Protein AF-A0A957NR69-F1 (afdb_monomer_lite)

Radius of gyration: 13.97 Å; chains: 1; bounding box: 32×29×37 Å

pLDDT: mean 74.68, std 15.95, range [33.97, 93.81]

Secondary structure (DSSP, 8-state):
-HHHHHHHHHHHHTT-HHHHHHHHHHHHHHHHHHT-HHHHHHHHHHHHHHHHHTT-HHHHHHHHHHHHHHHHTTT--TTHHHHHHHHHHHHHHTT-HHHHHHHHHHHHHHHHHS----------

Foldseek 3Di:
DVVLLVQLVVCVVVVNLVSNVVSLVVQCVVCVVPVVQLSNLSSQLSVLLSCCVVVVQPSSLVSLVVSLVSNVVVVDQDCNLVSLVSNLVSCVVVVVPVVSVVSVVVSVVSCVVPVPPDDPDDPD

Structure (mmCIF, N/CA/C/O backbone):
data_AF-A0A957NR69-F1
#
_entry.id   AF-A0A957NR69-F1
#
loop_
_atom_site.group_PDB
_atom_site.id
_atom_site.type_symbol
_atom_site.label_atom_id
_atom_site.label_alt_id
_atom_site.label_comp_id
_atom_site.label_asym_id
_atom_site.label_entity_id
_atom_site.label_seq_id
_atom_site.pdbx_PDB_ins_code
_atom_site.Cartn_x
_atom_site.Cartn_y
_atom_site.Cartn_z
_atom_site.occupancy
_atom_site.B_iso_or_equiv
_atom_site.auth_seq_id
_atom_site.auth_comp_id
_atom_site.auth_asym_id
_atom_site.auth_atom_id
_atom_site.pdbx_PDB_model_num
ATOM 1 N N . ALA A 1 1 ? 2.112 2.202 -16.828 1.00 48.25 1 ALA A N 1
ATOM 2 C CA . ALA A 1 1 ? 2.846 1.977 -15.565 1.00 48.25 1 ALA A CA 1
ATOM 3 C C . ALA A 1 1 ? 3.051 3.290 -14.801 1.00 48.25 1 ALA A C 1
ATOM 5 O O . ALA A 1 1 ? 2.296 3.529 -13.876 1.00 48.25 1 ALA A O 1
ATOM 6 N N . PHE A 1 2 ? 3.963 4.187 -15.206 1.00 42.41 2 PHE A N 1
ATOM 7 C CA . PHE A 1 2 ? 4.180 5.478 -14.515 1.00 42.41 2 PHE A CA 1
ATOM 8 C C . PHE A 1 2 ? 2.926 6.383 -14.476 1.00 42.41 2 PHE A C 1
ATOM 10 O O . PHE A 1 2 ? 2.504 6.805 -13.403 1.00 42.41 2 PHE A O 1
ATOM 17 N N . VAL A 1 3 ? 2.298 6.649 -15.630 1.00 45.41 3 VAL A N 1
ATOM 18 C CA . VAL A 1 3 ? 1.139 7.569 -15.748 1.00 45.41 3 VAL A CA 1
ATOM 19 C C . VAL A 1 3 ? -0.125 7.013 -15.077 1.00 45.41 3 VAL A C 1
ATOM 21 O O . VAL A 1 3 ? -0.885 7.756 -14.472 1.00 45.41 3 VAL A O 1
ATOM 24 N N . THR A 1 4 ? -0.317 5.698 -15.117 1.00 48.50 4 THR A N 1
ATOM 25 C CA . THR A 1 4 ? -1.493 5.008 -14.558 1.00 48.50 4 THR A CA 1
ATOM 26 C C . THR A 1 4 ? -1.431 4.925 -13.031 1.00 48.50 4 THR A C 1
ATOM 28 O O . THR A 1 4 ? -2.437 5.088 -12.352 1.00 48.50 4 THR A O 1
ATOM 31 N N . VAL A 1 5 ? -0.225 4.791 -12.463 1.00 50.34 5 VAL A N 1
ATOM 32 C CA . VAL A 1 5 ? -0.008 4.909 -11.012 1.00 50.34 5 VAL A CA 1
ATOM 33 C C . VAL A 1 5 ? -0.307 6.340 -10.530 1.00 50.34 5 VAL A C 1
ATOM 35 O O . VAL A 1 5 ? -0.967 6.504 -9.507 1.00 50.34 5 VAL A O 1
ATOM 38 N N . HIS A 1 6 ? 0.076 7.374 -11.295 1.00 49.91 6 HIS A N 1
ATOM 39 C CA . HIS A 1 6 ? -0.291 8.778 -11.016 1.00 49.91 6 HIS A CA 1
ATOM 40 C C . HIS A 1 6 ? -1.791 9.059 -11.140 1.00 49.91 6 HIS A C 1
ATOM 42 O O . HIS A 1 6 ? -2.341 9.800 -10.328 1.00 49.91 6 HIS A O 1
ATOM 48 N N . ALA A 1 7 ? -2.471 8.466 -12.120 1.00 51.84 7 ALA A N 1
ATOM 49 C CA . ALA A 1 7 ? -3.922 8.577 -12.236 1.00 51.84 7 ALA A CA 1
ATOM 50 C C . ALA A 1 7 ? -4.622 7.918 -11.033 1.00 51.84 7 ALA A C 1
ATOM 52 O O . ALA A 1 7 ? -5.467 8.545 -10.399 1.00 51.84 7 ALA A O 1
ATOM 53 N N . GLY A 1 8 ? -4.197 6.713 -10.632 1.00 49.69 8 GLY A N 1
ATOM 54 C CA . GLY A 1 8 ? -4.692 6.042 -9.424 1.00 49.69 8 GLY A CA 1
ATOM 55 C C . GLY A 1 8 ? -4.485 6.864 -8.143 1.00 49.69 8 GLY A C 1
ATOM 56 O O . GLY A 1 8 ? -5.381 6.936 -7.306 1.00 49.69 8 GLY A O 1
ATOM 57 N N . MET A 1 9 ? -3.349 7.561 -8.023 1.00 60.47 9 MET A N 1
ATOM 58 C CA . MET A 1 9 ? -3.083 8.535 -6.954 1.00 60.47 9 MET A CA 1
ATOM 59 C C . MET A 1 9 ? -4.097 9.680 -6.918 1.00 60.47 9 MET A C 1
ATOM 61 O O . MET A 1 9 ? -4.664 9.971 -5.866 1.00 60.47 9 MET A O 1
ATOM 65 N N . LEU A 1 10 ? -4.324 10.328 -8.063 1.00 56.50 10 LEU A N 1
ATOM 66 C CA . LEU A 1 10 ? -5.262 11.446 -8.181 1.00 56.50 10 LEU A CA 1
ATOM 67 C C . LEU A 1 10 ? -6.696 11.001 -7.870 1.00 56.50 10 LEU A C 1
ATOM 69 O O . LEU A 1 10 ? -7.411 11.708 -7.163 1.00 56.50 10 LEU A O 1
ATOM 73 N N . HIS A 1 11 ? -7.090 9.803 -8.308 1.00 54.28 11 HIS A N 1
ATOM 74 C CA . HIS A 1 11 ? -8.405 9.238 -8.007 1.00 54.28 11 HIS A CA 1
ATOM 75 C C . HIS A 1 11 ? -8.574 8.866 -6.528 1.00 54.28 11 HIS A C 1
ATOM 77 O O . HIS A 1 11 ? -9.629 9.138 -5.958 1.00 54.28 11 HIS A O 1
ATOM 83 N N . LEU A 1 12 ? -7.539 8.338 -5.863 1.00 56.59 12 LEU A N 1
ATOM 84 C CA . LEU A 1 12 ? -7.578 8.087 -4.416 1.00 56.59 12 LEU A CA 1
ATOM 85 C C . LEU A 1 12 ? -7.675 9.379 -3.594 1.00 56.59 12 LEU A C 1
ATOM 87 O O . LEU A 1 12 ? -8.384 9.408 -2.588 1.00 56.59 12 LEU A O 1
ATOM 91 N N . MET A 1 13 ? -7.015 10.456 -4.029 1.00 58.66 13 MET A N 1
ATOM 92 C CA . MET A 1 13 ? -7.165 11.781 -3.413 1.00 58.66 13 MET A CA 1
ATOM 93 C C . MET A 1 13 ? -8.545 12.398 -3.689 1.00 58.66 13 MET A C 1
ATOM 95 O O . MET A 1 13 ? -9.079 13.099 -2.836 1.00 58.66 13 MET A O 1
ATOM 99 N N . ALA A 1 14 ? -9.156 12.087 -4.837 1.00 61.41 14 ALA A N 1
ATOM 100 C CA . ALA A 1 14 ? -10.523 12.480 -5.186 1.00 61.41 14 ALA A CA 1
ATOM 101 C C . ALA A 1 14 ? -11.613 11.563 -4.585 1.00 61.41 14 ALA A C 1
ATOM 103 O O . ALA A 1 14 ? -12.798 11.789 -4.819 1.00 61.41 14 ALA A O 1
ATOM 104 N N . ASN A 1 15 ? -11.226 10.539 -3.811 1.00 65.69 15 ASN A N 1
ATOM 105 C CA . ASN A 1 15 ? -12.103 9.513 -3.236 1.00 65.69 15 ASN A CA 1
ATOM 106 C C . ASN A 1 15 ? -12.905 8.692 -4.277 1.00 65.69 15 ASN A C 1
ATOM 108 O O . ASN A 1 15 ? -13.915 8.074 -3.941 1.00 65.69 15 ASN A O 1
ATOM 112 N N . ASP A 1 16 ? -12.445 8.652 -5.532 1.00 76.38 16 ASP A N 1
ATOM 113 C CA . ASP A 1 16 ? -13.027 7.850 -6.612 1.00 76.38 16 ASP A CA 1
ATOM 114 C C . ASP A 1 16 ? -12.383 6.457 -6.638 1.00 76.38 16 ASP A C 1
ATOM 116 O O . ASP A 1 16 ? -11.444 6.156 -7.382 1.00 76.38 16 ASP A O 1
ATOM 120 N N . THR A 1 17 ? -12.876 5.595 -5.752 1.00 75.50 17 THR A N 1
ATOM 121 C CA . THR A 1 17 ? -12.351 4.238 -5.558 1.00 75.50 17 THR A CA 1
ATOM 122 C C . THR A 1 17 ? -12.586 3.324 -6.762 1.00 75.50 17 THR A C 1
ATOM 124 O O . THR A 1 17 ? -11.811 2.389 -6.968 1.00 75.50 17 THR A O 1
ATOM 127 N N . ALA A 1 18 ? -13.608 3.593 -7.580 1.00 77.44 18 ALA A N 1
ATOM 128 C CA . ALA A 1 18 ? -13.911 2.817 -8.779 1.00 77.44 18 ALA A CA 1
ATOM 129 C C . ALA A 1 18 ? -12.899 3.101 -9.898 1.00 77.44 18 ALA A C 1
ATOM 131 O O . ALA A 1 18 ? -12.340 2.162 -10.470 1.00 77.44 18 ALA A O 1
ATOM 132 N N . ALA A 1 19 ? -12.603 4.376 -10.161 1.00 77.62 19 ALA A N 1
ATOM 133 C CA . ALA A 1 19 ? -11.571 4.750 -11.125 1.00 77.62 19 ALA A CA 1
ATOM 134 C C . ALA A 1 19 ? -10.178 4.289 -10.666 1.00 77.62 19 ALA A C 1
ATOM 136 O O . ALA A 1 19 ? -9.428 3.700 -11.446 1.00 77.62 19 ALA A O 1
ATOM 137 N N . ALA A 1 20 ? -9.859 4.456 -9.376 1.00 78.62 20 ALA A N 1
ATOM 138 C CA . ALA A 1 20 ? -8.602 3.972 -8.807 1.00 78.62 20 ALA A CA 1
ATOM 139 C C . ALA A 1 20 ? -8.429 2.451 -8.975 1.00 78.62 20 ALA A C 1
ATOM 141 O O . ALA A 1 20 ? -7.322 1.979 -9.245 1.00 78.62 20 ALA A O 1
ATOM 142 N N . ARG A 1 21 ? -9.519 1.680 -8.860 1.00 85.50 21 ARG A N 1
ATOM 143 C CA . ARG A 1 21 ? -9.509 0.231 -9.080 1.00 85.50 21 ARG A CA 1
ATOM 144 C C . ARG A 1 21 ? -9.205 -0.141 -10.527 1.00 85.50 21 ARG A C 1
ATOM 146 O O . ARG A 1 21 ? -8.313 -0.957 -10.746 1.00 85.50 21 ARG A O 1
ATOM 153 N N . ALA A 1 22 ? -9.890 0.475 -11.488 1.00 83.81 22 ALA A N 1
ATOM 154 C CA . ALA A 1 22 ? -9.674 0.205 -12.909 1.00 83.81 22 ALA A CA 1
ATOM 155 C C . ALA A 1 22 ? -8.222 0.496 -13.338 1.00 83.81 22 ALA A C 1
ATOM 157 O O . ALA A 1 22 ? -7.587 -0.329 -13.995 1.00 83.81 22 ALA A O 1
ATOM 158 N N . GLU A 1 23 ? -7.666 1.626 -12.895 1.00 82.00 23 GLU A N 1
ATOM 159 C CA . GLU A 1 23 ? -6.278 2.008 -13.184 1.00 82.00 23 GLU A CA 1
ATOM 160 C C . GLU A 1 23 ? -5.256 1.074 -12.522 1.00 82.00 23 GLU A C 1
ATOM 162 O O . GLU A 1 23 ? -4.223 0.748 -13.114 1.00 82.00 23 GLU A O 1
ATOM 167 N N . THR A 1 24 ? -5.544 0.607 -11.304 1.00 85.81 24 THR A N 1
ATOM 168 C CA . THR A 1 24 ? -4.674 -0.335 -10.584 1.00 85.81 24 THR A CA 1
ATOM 169 C C . THR A 1 24 ? -4.655 -1.703 -11.263 1.00 85.81 24 THR A C 1
ATOM 171 O O . THR A 1 24 ? -3.575 -2.251 -11.488 1.00 85.81 24 THR A O 1
ATOM 174 N N . ASP A 1 25 ? -5.819 -2.231 -11.652 1.00 87.75 25 ASP A N 1
ATOM 175 C CA . ASP A 1 25 ? -5.921 -3.505 -12.374 1.00 87.75 25 ASP A CA 1
ATOM 176 C C . ASP A 1 25 ? -5.172 -3.432 -13.719 1.00 87.75 25 ASP A C 1
ATOM 178 O O . ASP A 1 25 ? -4.387 -4.325 -14.055 1.00 87.75 25 ASP A O 1
ATOM 182 N N . TYR A 1 26 ? -5.328 -2.327 -14.458 1.00 86.62 26 TYR A N 1
ATOM 183 C CA . TYR A 1 26 ? -4.591 -2.102 -15.701 1.00 86.62 26 TYR A CA 1
ATOM 184 C C . TYR A 1 26 ? -3.075 -2.009 -15.470 1.00 86.62 26 TYR A C 1
ATOM 186 O O . TYR A 1 26 ? -2.289 -2.635 -16.187 1.00 86.62 26 TYR A O 1
ATOM 194 N N . ALA A 1 27 ? -2.638 -1.275 -14.442 1.00 82.62 27 ALA A N 1
ATOM 195 C CA . ALA A 1 27 ? -1.226 -1.170 -14.091 1.00 82.62 27 ALA A CA 1
ATOM 196 C C . ALA A 1 27 ? -0.614 -2.539 -13.754 1.00 82.62 27 ALA A C 1
ATOM 198 O O . ALA A 1 27 ? 0.503 -2.819 -14.195 1.00 82.62 27 ALA A O 1
ATOM 199 N N . LEU A 1 28 ? -1.335 -3.398 -13.027 1.00 87.12 28 LEU A N 1
ATOM 200 C CA . LEU A 1 28 ? -0.897 -4.760 -12.717 1.00 87.12 28 LEU A CA 1
ATOM 201 C C . LEU A 1 28 ? -0.758 -5.621 -13.980 1.00 87.12 28 LEU A C 1
ATOM 203 O O . LEU A 1 28 ? 0.274 -6.279 -14.126 1.00 87.12 28 LEU A O 1
ATOM 207 N N . SER A 1 29 ? -1.724 -5.566 -14.909 1.00 88.06 29 SER A N 1
ATOM 208 C CA . SER A 1 29 ? -1.658 -6.296 -16.190 1.00 88.06 29 SER A CA 1
ATOM 209 C C . SER A 1 29 ? -0.414 -5.907 -16.987 1.00 88.06 29 SER A C 1
ATOM 211 O O . SER A 1 29 ? 0.409 -6.756 -17.321 1.00 88.06 29 SER A O 1
ATOM 213 N N . VAL A 1 30 ? -0.202 -4.602 -17.188 1.00 85.19 30 VAL A N 1
ATOM 214 C CA . VAL A 1 30 ? 0.949 -4.086 -17.946 1.00 85.19 30 VAL A CA 1
ATOM 215 C C . VAL A 1 30 ? 2.273 -4.472 -17.282 1.00 85.19 30 VAL A C 1
ATOM 217 O O . VAL A 1 30 ? 3.236 -4.816 -17.965 1.00 85.19 30 VAL A O 1
ATOM 220 N N . CYS A 1 31 ? 2.357 -4.422 -15.950 1.00 84.81 31 CYS A N 1
ATOM 221 C CA . CYS A 1 31 ? 3.590 -4.794 -15.254 1.00 84.81 31 CYS A CA 1
ATOM 222 C C . CYS A 1 31 ? 3.882 -6.294 -15.338 1.00 84.81 31 CYS A C 1
ATOM 224 O O . CYS A 1 31 ? 5.055 -6.663 -15.425 1.00 84.81 31 CYS A O 1
ATOM 226 N N . HIS A 1 32 ? 2.841 -7.130 -15.325 1.00 81.69 32 HIS A N 1
ATOM 227 C CA . HIS A 1 32 ? 2.961 -8.573 -15.500 1.00 81.69 32 HIS A CA 1
ATOM 228 C C . HIS A 1 32 ? 3.416 -8.931 -16.920 1.00 81.69 32 HIS A C 1
ATOM 230 O O . HIS A 1 32 ? 4.358 -9.700 -17.081 1.00 81.69 32 HIS A O 1
ATOM 236 N N . GLU A 1 33 ? 2.801 -8.325 -17.937 1.00 81.38 33 GLU A N 1
ATOM 237 C CA . GLU A 1 33 ? 3.094 -8.595 -19.350 1.00 81.38 33 GLU A CA 1
ATOM 238 C C . GLU A 1 33 ? 4.501 -8.148 -19.767 1.00 81.38 33 GLU A C 1
ATOM 240 O O . GLU A 1 33 ? 5.185 -8.848 -20.511 1.00 81.38 33 GLU A O 1
ATOM 245 N N . HIS A 1 34 ? 4.953 -6.992 -19.278 1.00 79.25 34 HIS A N 1
ATOM 246 C CA . HIS A 1 34 ? 6.208 -6.382 -19.722 1.00 79.25 34 HIS A CA 1
ATOM 247 C C . HIS A 1 34 ? 7.376 -6.546 -18.741 1.00 79.25 34 HIS A C 1
ATOM 249 O O . HIS A 1 34 ? 8.480 -6.083 -19.026 1.00 79.25 34 HIS A O 1
ATOM 255 N N . GLY A 1 35 ? 7.159 -7.200 -17.596 1.00 77.75 35 GLY A N 1
ATOM 256 C CA . GLY A 1 35 ? 8.213 -7.468 -16.619 1.00 77.75 35 GLY A CA 1
ATOM 257 C C . GLY A 1 35 ? 8.746 -6.197 -15.957 1.00 77.75 35 GLY A C 1
ATOM 258 O O . GLY A 1 35 ? 9.953 -5.955 -15.950 1.00 77.75 35 GLY A O 1
ATOM 259 N N . TYR A 1 36 ? 7.856 -5.385 -15.380 1.00 79.00 36 TYR A N 1
ATOM 260 C CA . TYR A 1 36 ? 8.223 -4.171 -14.638 1.00 79.00 36 TYR A CA 1
ATOM 261 C C . TYR A 1 36 ? 8.110 -4.380 -13.117 1.00 79.00 36 TYR A C 1
ATOM 263 O O . TYR A 1 36 ? 7.184 -3.854 -12.497 1.00 79.00 36 TYR A O 1
ATOM 271 N N . PRO A 1 37 ? 9.050 -5.100 -12.471 1.00 77.81 37 PRO A N 1
ATOM 272 C CA . PRO A 1 37 ? 8.927 -5.525 -11.070 1.00 77.81 37 PRO A CA 1
ATOM 273 C C . PRO A 1 37 ? 8.836 -4.355 -10.080 1.00 77.81 37 PRO A C 1
ATOM 275 O O . PRO A 1 37 ? 8.187 -4.454 -9.037 1.00 77.81 37 PRO A O 1
ATOM 278 N N . PHE A 1 38 ? 9.456 -3.226 -10.420 1.00 77.50 38 PHE A N 1
ATOM 279 C CA . PHE A 1 38 ? 9.345 -1.987 -9.659 1.00 77.50 38 PHE A CA 1
ATOM 280 C C . PHE A 1 38 ? 7.903 -1.461 -9.639 1.00 77.50 38 PHE A C 1
ATOM 282 O O . PHE A 1 38 ? 7.304 -1.318 -8.576 1.00 77.50 38 PHE A O 1
ATOM 289 N N . TRP A 1 39 ? 7.320 -1.242 -10.819 1.00 79.06 39 TRP A N 1
ATOM 290 C CA . TRP A 1 39 ? 5.957 -0.726 -10.956 1.00 79.06 39 TRP A CA 1
ATOM 291 C C . TRP A 1 39 ? 4.903 -1.726 -10.493 1.00 79.06 39 TRP A C 1
ATOM 293 O O . TRP A 1 39 ? 3.885 -1.320 -9.941 1.00 79.06 39 TRP A O 1
ATOM 303 N N . GLN A 1 40 ? 5.185 -3.022 -10.628 1.00 85.44 40 GLN A N 1
ATOM 304 C CA . GLN A 1 40 ? 4.360 -4.083 -10.068 1.00 85.44 40 GLN A CA 1
ATOM 305 C C . GLN A 1 40 ? 4.255 -3.955 -8.547 1.00 85.44 40 GLN A C 1
ATOM 307 O O . GLN A 1 40 ? 3.166 -4.061 -7.999 1.00 85.44 40 GLN A O 1
ATOM 312 N N . THR A 1 41 ? 5.368 -3.677 -7.863 1.00 86.19 41 THR A N 1
ATOM 313 C CA . THR A 1 41 ? 5.381 -3.514 -6.401 1.00 86.19 41 THR A CA 1
ATOM 314 C C . THR A 1 41 ? 4.542 -2.310 -5.970 1.00 86.19 41 THR A C 1
ATOM 316 O O . THR A 1 41 ? 3.759 -2.409 -5.029 1.00 86.19 41 THR A O 1
ATOM 319 N N . VAL A 1 42 ? 4.640 -1.194 -6.697 1.00 83.19 42 VAL A N 1
ATOM 320 C CA . VAL A 1 42 ? 3.837 0.008 -6.423 1.00 83.19 42 VAL A CA 1
ATOM 321 C C . VAL A 1 42 ? 2.344 -0.248 -6.670 1.00 83.19 42 VAL A C 1
ATOM 323 O O . VAL A 1 42 ? 1.511 0.106 -5.837 1.00 83.19 42 VAL A O 1
ATOM 326 N N . ALA A 1 43 ? 1.996 -0.918 -7.772 1.00 86.69 43 ALA A N 1
ATOM 327 C CA . ALA A 1 43 ? 0.615 -1.281 -8.087 1.00 86.69 43 ALA A CA 1
ATOM 328 C C . ALA A 1 43 ? 0.021 -2.290 -7.081 1.00 86.69 43 ALA A C 1
ATOM 330 O O . ALA A 1 43 ? -1.155 -2.201 -6.741 1.00 86.69 43 ALA A O 1
ATOM 331 N N . LEU A 1 44 ? 0.832 -3.205 -6.540 1.00 90.50 44 LEU A N 1
ATOM 332 C CA . LEU A 1 44 ? 0.408 -4.115 -5.471 1.00 90.50 44 LEU A CA 1
ATOM 333 C C . LEU A 1 44 ? 0.122 -3.379 -4.155 1.00 90.50 44 LEU A C 1
ATOM 335 O O . LEU A 1 44 ? -0.818 -3.754 -3.456 1.00 90.50 44 LEU A O 1
ATOM 339 N N . GLY A 1 45 ? 0.879 -2.327 -3.830 1.00 89.12 45 GLY A N 1
ATOM 340 C CA . GLY A 1 45 ? 0.580 -1.460 -2.684 1.00 89.12 45 GLY A CA 1
ATOM 341 C C . GLY A 1 45 ? -0.765 -0.737 -2.835 1.00 89.12 45 GLY A C 1
ATOM 342 O O . GLY A 1 45 ? -1.566 -0.720 -1.901 1.00 89.12 45 GLY A O 1
ATOM 343 N N . LEU A 1 46 ? -1.055 -0.220 -4.036 1.00 86.94 46 LEU A N 1
ATOM 344 C CA . LEU A 1 46 ? -2.354 0.377 -4.382 1.00 86.94 46 LEU A CA 1
ATOM 345 C C . LEU A 1 46 ? -3.517 -0.607 -4.240 1.00 86.94 46 LEU A C 1
ATOM 347 O O . LEU A 1 46 ? -4.534 -0.279 -3.627 1.00 86.94 46 LEU A O 1
ATOM 351 N N . ASP A 1 47 ? -3.360 -1.818 -4.776 1.00 91.25 47 ASP A N 1
ATOM 352 C CA . ASP A 1 47 ? -4.372 -2.872 -4.661 1.00 91.25 47 ASP A CA 1
ATOM 353 C C . ASP A 1 47 ? -4.632 -3.233 -3.189 1.00 91.25 47 ASP A C 1
ATOM 355 O O . ASP A 1 47 ? -5.786 -3.368 -2.781 1.00 91.25 47 ASP A O 1
ATOM 359 N N . GLY A 1 48 ? -3.585 -3.279 -2.356 1.00 92.38 48 GLY A N 1
ATOM 360 C CA . GLY A 1 48 ? -3.714 -3.476 -0.910 1.00 92.38 48 GLY A CA 1
ATOM 361 C C . GLY A 1 48 ? -4.578 -2.401 -0.238 1.00 92.38 48 GLY A C 1
ATOM 362 O O . GLY A 1 48 ? -5.491 -2.727 0.526 1.00 92.38 48 GLY A O 1
ATOM 363 N N . PHE A 1 49 ? -4.372 -1.125 -0.580 1.00 89.38 49 PHE A N 1
ATOM 364 C CA . PHE A 1 49 ? -5.185 -0.022 -0.054 1.00 89.38 49 PHE A CA 1
ATOM 365 C C . PHE A 1 49 ? -6.649 -0.093 -0.519 1.00 89.38 49 PHE A C 1
ATOM 367 O O . PHE A 1 49 ? -7.575 0.120 0.267 1.00 89.38 49 PHE A O 1
ATOM 374 N N . LEU A 1 50 ? -6.890 -0.441 -1.785 1.00 90.12 50 LEU A N 1
ATOM 375 C CA . LEU A 1 50 ? -8.247 -0.601 -2.317 1.00 90.12 50 LEU A CA 1
ATOM 376 C C . LEU A 1 50 ? -8.986 -1.778 -1.667 1.00 90.12 50 LEU A C 1
ATOM 378 O O . LEU A 1 50 ? -10.172 -1.660 -1.355 1.00 90.12 50 LEU A O 1
ATOM 382 N N . ARG A 1 51 ? -8.293 -2.889 -1.394 1.00 91.38 51 ARG A N 1
ATOM 383 C CA . ARG A 1 51 ? -8.835 -4.024 -0.626 1.00 91.38 51 ARG A CA 1
ATOM 384 C C . ARG A 1 51 ? -9.186 -3.629 0.799 1.00 91.38 51 ARG A C 1
ATOM 386 O O . ARG A 1 51 ? -10.280 -3.956 1.260 1.00 91.38 51 ARG A O 1
ATOM 393 N N . PHE A 1 52 ? -8.301 -2.886 1.465 1.00 91.25 52 PHE A N 1
ATOM 394 C CA . PHE A 1 52 ? -8.574 -2.312 2.781 1.00 91.25 52 PHE A CA 1
ATOM 395 C C . PHE A 1 52 ? -9.859 -1.470 2.749 1.00 91.25 52 PHE A C 1
ATOM 397 O O . PHE A 1 52 ? -10.770 -1.685 3.552 1.00 91.25 52 PHE A O 1
ATOM 404 N N . ARG A 1 53 ? -9.990 -0.583 1.752 1.00 87.44 53 ARG A N 1
ATOM 405 C CA . ARG A 1 53 ? -11.169 0.277 1.581 1.00 87.44 53 ARG A CA 1
ATOM 406 C C . ARG A 1 53 ? -12.454 -0.492 1.284 1.00 87.44 53 ARG A C 1
ATOM 408 O O . ARG A 1 53 ? -13.515 -0.039 1.711 1.00 87.44 53 ARG A O 1
ATOM 415 N N . ALA A 1 54 ? -12.352 -1.635 0.610 1.00 88.50 54 ALA A N 1
ATOM 416 C CA . ALA A 1 54 ? -13.454 -2.553 0.326 1.00 88.50 54 ALA A CA 1
ATOM 417 C C . ALA A 1 54 ? -13.817 -3.483 1.506 1.00 88.50 54 ALA A C 1
ATOM 419 O O . ALA A 1 54 ? -14.709 -4.317 1.371 1.00 88.50 54 ALA A O 1
ATOM 420 N N . GLY A 1 55 ? -13.151 -3.347 2.660 1.00 89.44 55 GLY A N 1
ATOM 421 C CA . GLY A 1 55 ? -13.465 -4.075 3.894 1.00 89.44 55 GLY A CA 1
ATOM 422 C C . GLY A 1 55 ? -12.538 -5.250 4.207 1.00 89.44 55 GLY A C 1
ATOM 423 O O . GLY A 1 55 ? -12.622 -5.804 5.299 1.00 89.44 55 GLY A O 1
ATOM 424 N N . ALA A 1 56 ? -11.610 -5.601 3.314 1.00 92.50 56 ALA A N 1
ATOM 425 C CA . ALA A 1 56 ? -10.613 -6.645 3.548 1.00 92.50 56 ALA A CA 1
ATOM 426 C C . ALA A 1 56 ? -9.408 -6.083 4.330 1.00 92.50 56 ALA A C 1
ATOM 428 O O . ALA A 1 56 ? -8.276 -6.088 3.836 1.00 92.50 56 ALA A O 1
ATOM 429 N N . LYS A 1 57 ? -9.674 -5.539 5.527 1.00 90.44 57 LYS A N 1
ATOM 430 C CA . LYS A 1 57 ? -8.776 -4.620 6.242 1.00 90.44 57 LYS A CA 1
ATOM 431 C C . LYS A 1 57 ? -7.383 -5.199 6.496 1.00 90.44 57 LYS A C 1
ATOM 433 O O . LYS A 1 57 ? -6.402 -4.671 5.980 1.00 90.44 57 LYS A O 1
ATOM 438 N N . GLU A 1 58 ? -7.296 -6.302 7.224 1.00 91.81 58 GLU A N 1
ATOM 439 C CA . GLU A 1 58 ? -6.039 -6.907 7.667 1.00 91.81 58 GLU A CA 1
ATOM 440 C C . GLU A 1 58 ? -5.234 -7.445 6.481 1.00 91.81 58 GLU A C 1
ATOM 442 O O . GLU A 1 58 ? -4.030 -7.217 6.385 1.00 91.81 58 GLU A O 1
ATOM 447 N N . SER A 1 59 ? -5.905 -8.096 5.525 1.00 91.88 59 SER A N 1
ATOM 448 C CA . SER A 1 59 ? -5.245 -8.606 4.316 1.00 91.88 59 SER A CA 1
ATOM 449 C C . SER A 1 59 ? -4.725 -7.491 3.404 1.00 91.88 59 SER A C 1
ATOM 451 O O . SER A 1 59 ? -3.650 -7.628 2.825 1.00 91.88 59 SER A O 1
ATOM 453 N N . GLY A 1 60 ? -5.454 -6.373 3.300 1.00 92.25 60 GLY A N 1
ATOM 454 C CA . GLY A 1 60 ? -5.022 -5.207 2.534 1.00 92.25 60 GLY A CA 1
ATOM 455 C C . GLY A 1 60 ? -3.815 -4.532 3.178 1.00 92.25 60 GLY A C 1
ATOM 456 O O . GLY A 1 60 ? -2.857 -4.194 2.486 1.00 92.25 60 GLY A O 1
ATOM 457 N N . ILE A 1 61 ? -3.825 -4.407 4.508 1.00 92.94 61 ILE A N 1
ATOM 458 C CA . ILE A 1 61 ? -2.699 -3.891 5.295 1.00 92.94 61 ILE A CA 1
ATOM 459 C C . ILE A 1 61 ? -1.451 -4.758 5.123 1.00 92.94 61 ILE A C 1
ATOM 461 O O . ILE A 1 61 ? -0.405 -4.229 4.756 1.00 92.94 61 ILE A O 1
ATOM 465 N N . ALA A 1 62 ? -1.565 -6.078 5.277 1.00 93.50 62 ALA A N 1
ATOM 466 C CA . ALA A 1 62 ? -0.438 -6.992 5.084 1.00 93.50 62 ALA A CA 1
ATOM 467 C C . ALA A 1 62 ? 0.156 -6.892 3.665 1.00 93.50 62 ALA A C 1
ATOM 469 O O . ALA A 1 62 ? 1.372 -6.935 3.473 1.00 93.50 62 ALA A O 1
ATOM 470 N N . GLN A 1 63 ? -0.694 -6.705 2.652 1.00 93.81 63 GLN A N 1
ATOM 471 C CA . GLN A 1 63 ? -0.246 -6.498 1.276 1.00 93.81 63 GLN A CA 1
ATOM 472 C C . GLN A 1 63 ? 0.513 -5.171 1.099 1.00 93.81 63 GLN A C 1
ATOM 474 O O . GLN A 1 63 ? 1.531 -5.137 0.404 1.00 93.81 63 GLN A O 1
ATOM 479 N N . MET A 1 64 ? 0.057 -4.092 1.740 1.00 90.94 64 MET A N 1
ATOM 480 C CA . MET A 1 64 ? 0.752 -2.798 1.740 1.00 90.94 64 MET A CA 1
ATOM 481 C C . MET A 1 64 ? 2.111 -2.871 2.455 1.00 90.94 64 MET A C 1
ATOM 483 O O . MET A 1 64 ? 3.104 -2.369 1.926 1.00 90.94 64 MET A O 1
ATOM 487 N N . GLU A 1 65 ? 2.179 -3.539 3.610 1.00 91.81 65 GLU A N 1
ATOM 488 C CA . GLU A 1 65 ? 3.424 -3.797 4.350 1.00 91.81 65 GLU A CA 1
ATOM 489 C C . GLU A 1 65 ? 4.433 -4.563 3.479 1.00 91.81 65 GLU A C 1
ATOM 491 O O . GLU A 1 65 ? 5.584 -4.145 3.324 1.00 91.81 65 GLU A O 1
ATOM 496 N N . GLN A 1 66 ? 3.985 -5.642 2.828 1.00 91.25 66 GLN A N 1
ATOM 497 C CA . GLN A 1 66 ? 4.832 -6.442 1.947 1.00 91.25 66 GLN A CA 1
ATOM 498 C C . GLN A 1 66 ? 5.345 -5.628 0.752 1.00 91.25 66 GLN A C 1
ATOM 500 O O . GLN A 1 66 ? 6.522 -5.727 0.396 1.00 91.25 66 GLN A O 1
ATOM 505 N N . ALA A 1 67 ? 4.489 -4.801 0.144 1.00 88.19 67 ALA A N 1
ATOM 506 C CA . ALA A 1 67 ? 4.884 -3.927 -0.955 1.00 88.19 67 ALA A CA 1
ATOM 507 C C . ALA A 1 67 ? 5.981 -2.941 -0.526 1.00 88.19 67 ALA A C 1
ATOM 509 O O . ALA A 1 67 ? 6.941 -2.746 -1.268 1.00 88.19 67 ALA A O 1
ATOM 510 N N . LEU A 1 68 ? 5.896 -2.373 0.680 1.00 84.94 68 LEU A N 1
ATOM 511 C CA . LEU A 1 68 ? 6.905 -1.456 1.217 1.00 84.94 68 LEU A CA 1
ATOM 5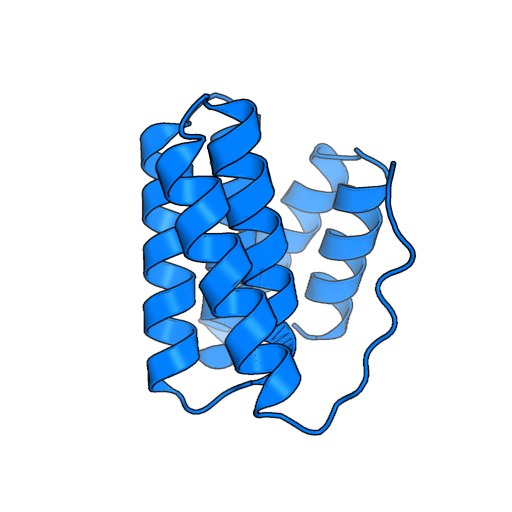12 C C . LEU A 1 68 ? 8.259 -2.126 1.464 1.00 84.94 68 LEU A C 1
ATOM 514 O O . LEU A 1 68 ? 9.282 -1.567 1.066 1.00 84.94 68 LEU A O 1
ATOM 518 N N . VAL A 1 69 ? 8.278 -3.324 2.058 1.00 87.88 69 VAL A N 1
ATOM 519 C CA . VAL A 1 69 ? 9.517 -4.106 2.251 1.00 87.88 69 VAL A CA 1
ATOM 520 C C . VAL A 1 69 ? 10.168 -4.392 0.898 1.00 87.88 69 VAL A C 1
ATOM 522 O O . VAL A 1 69 ? 11.326 -4.066 0.655 1.00 87.88 69 VAL A O 1
ATOM 525 N N . THR A 1 70 ? 9.373 -4.906 -0.037 1.00 85.50 70 THR A N 1
ATOM 526 C CA . THR A 1 70 ? 9.813 -5.270 -1.387 1.00 85.50 70 THR A CA 1
ATOM 527 C C . THR A 1 70 ? 10.219 -4.056 -2.238 1.00 85.50 70 THR A C 1
ATOM 529 O O . THR A 1 70 ? 11.027 -4.183 -3.163 1.00 85.50 70 THR A O 1
ATOM 532 N N . TYR A 1 71 ? 9.691 -2.867 -1.946 1.00 79.31 71 TYR A N 1
ATOM 533 C CA . TYR A 1 71 ? 10.105 -1.611 -2.570 1.00 79.31 71 TYR A CA 1
ATOM 534 C C . TYR A 1 71 ? 11.445 -1.114 -1.999 1.00 79.31 71 TYR A C 1
ATOM 536 O O . TYR A 1 71 ? 12.323 -0.709 -2.763 1.00 79.31 71 TYR A O 1
ATOM 544 N N . ALA A 1 72 ? 11.632 -1.207 -0.677 1.00 75.50 72 ALA A N 1
ATOM 545 C CA . ALA A 1 72 ? 12.862 -0.813 0.010 1.00 75.50 72 ALA A CA 1
ATOM 546 C C . ALA A 1 72 ? 14.066 -1.694 -0.371 1.00 75.50 72 ALA A C 1
ATOM 548 O O . ALA A 1 72 ? 15.141 -1.159 -0.642 1.00 75.50 72 ALA A O 1
ATOM 549 N N . ASP A 1 73 ? 13.874 -3.012 -0.494 1.00 79.38 73 ASP A N 1
ATOM 550 C CA . ASP A 1 73 ? 14.927 -3.962 -0.897 1.00 79.38 73 ASP A CA 1
ATOM 551 C C . ASP A 1 73 ? 15.510 -3.667 -2.287 1.00 79.38 73 ASP A C 1
ATOM 553 O O . ASP A 1 73 ? 16.631 -4.061 -2.606 1.00 79.38 73 ASP A O 1
ATOM 557 N N . ARG A 1 74 ? 14.768 -2.944 -3.135 1.00 71.50 74 ARG A N 1
ATOM 558 C CA . ARG A 1 74 ? 15.215 -2.560 -4.482 1.00 71.50 74 ARG A CA 1
ATOM 559 C C . ARG A 1 74 ? 15.985 -1.241 -4.522 1.00 71.50 74 ARG A C 1
ATOM 561 O O . ARG A 1 74 ? 16.252 -0.738 -5.610 1.00 71.50 74 ARG A O 1
ATOM 568 N N . GLY A 1 75 ? 16.327 -0.674 -3.362 1.00 64.19 75 GLY A N 1
ATOM 569 C CA . GLY A 1 75 ? 17.078 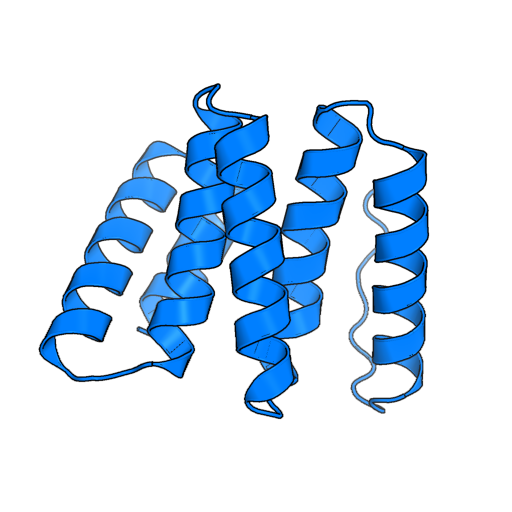0.580 -3.249 1.00 64.19 75 GLY A CA 1
ATOM 570 C C . GLY A 1 75 ? 16.323 1.796 -3.786 1.00 64.19 75 GLY A C 1
ATOM 571 O O . GLY A 1 75 ? 16.923 2.832 -4.061 1.00 64.19 75 GLY A O 1
ATOM 572 N N . ALA A 1 76 ? 15.009 1.673 -3.980 1.00 64.50 76 ALA A N 1
ATOM 573 C CA . ALA A 1 76 ? 14.221 2.706 -4.614 1.00 64.50 76 ALA A CA 1
ATOM 574 C C . ALA A 1 76 ? 13.595 3.630 -3.564 1.00 64.50 76 ALA A C 1
ATOM 576 O O . ALA A 1 76 ? 12.968 3.174 -2.609 1.00 64.50 76 ALA A O 1
ATOM 577 N N . ALA A 1 77 ? 13.758 4.942 -3.741 1.00 63.06 77 ALA A N 1
ATOM 578 C CA . ALA A 1 77 ? 13.321 5.938 -2.760 1.00 63.06 77 ALA A CA 1
ATOM 579 C C . ALA A 1 77 ? 12.070 6.716 -3.196 1.00 63.06 77 ALA A C 1
ATOM 581 O O . ALA A 1 77 ? 11.247 7.050 -2.354 1.00 63.06 77 ALA A O 1
ATOM 582 N N . LEU A 1 78 ? 11.872 6.921 -4.503 1.00 66.50 78 LEU A N 1
ATOM 583 C CA . LEU A 1 78 ? 10.941 7.937 -5.017 1.00 66.50 78 LEU A CA 1
ATOM 584 C C . LEU A 1 78 ? 9.467 7.751 -4.586 1.00 66.50 78 LEU A C 1
ATOM 586 O O . LEU A 1 78 ? 8.837 8.695 -4.130 1.00 66.50 78 LEU A O 1
ATOM 590 N N . TRP A 1 79 ? 8.913 6.536 -4.677 1.00 67.88 79 TRP A N 1
ATOM 591 C CA . TRP A 1 79 ? 7.522 6.231 -4.284 1.00 67.88 79 TRP A CA 1
ATOM 592 C C . TRP A 1 79 ? 7.354 5.766 -2.841 1.00 67.88 79 TRP A C 1
ATOM 594 O O . TRP A 1 79 ? 6.229 5.532 -2.399 1.00 67.88 79 TRP A O 1
ATOM 604 N N . ARG A 1 80 ? 8.455 5.613 -2.100 1.00 70.06 80 ARG A N 1
ATOM 605 C CA . ARG A 1 80 ? 8.420 5.072 -0.739 1.00 70.06 80 ARG A CA 1
ATOM 606 C C . ARG A 1 80 ? 7.626 5.970 0.218 1.00 70.06 80 ARG A C 1
ATOM 608 O O . ARG A 1 80 ? 6.771 5.421 0.907 1.00 70.06 80 ARG A O 1
ATOM 615 N N . PRO A 1 81 ? 7.808 7.308 0.238 1.00 68.94 81 PRO A N 1
ATOM 616 C CA . PRO A 1 81 ? 7.029 8.189 1.114 1.00 68.94 81 PRO A CA 1
ATOM 617 C C . PRO A 1 81 ? 5.528 8.115 0.840 1.00 68.94 81 PRO A C 1
ATOM 619 O O . PRO A 1 81 ? 4.713 8.120 1.758 1.00 68.94 81 PRO A O 1
ATOM 622 N N . TRP A 1 82 ? 5.154 7.988 -0.430 1.00 72.44 82 TRP A N 1
ATOM 623 C CA . TRP A 1 82 ? 3.754 7.921 -0.815 1.00 72.44 82 TRP A CA 1
ATOM 624 C C . TRP A 1 82 ? 3.090 6.595 -0.402 1.00 72.44 82 TRP A C 1
ATOM 626 O O . TRP A 1 82 ? 2.006 6.608 0.183 1.00 72.44 82 TRP A O 1
ATOM 636 N N . LEU A 1 83 ? 3.760 5.455 -0.615 1.00 75.88 83 LEU A N 1
ATOM 637 C CA . LEU A 1 83 ? 3.286 4.157 -0.116 1.00 75.88 83 LEU A CA 1
ATOM 638 C C . LEU A 1 83 ? 3.195 4.134 1.421 1.00 75.88 83 LEU A C 1
ATOM 640 O O . LEU A 1 83 ? 2.255 3.560 1.970 1.00 75.88 83 LEU A O 1
ATOM 644 N N . LEU A 1 84 ? 4.131 4.795 2.113 1.00 79.50 84 LEU A N 1
ATOM 645 C CA . LEU A 1 84 ? 4.089 4.964 3.568 1.00 79.50 84 LEU A CA 1
ATOM 646 C C . LEU A 1 84 ? 2.855 5.762 4.003 1.00 79.50 84 LEU A C 1
ATOM 648 O O . LEU A 1 84 ? 2.162 5.339 4.923 1.00 79.50 84 LEU A O 1
ATOM 652 N N . GLY A 1 85 ? 2.525 6.858 3.315 1.00 79.38 85 GLY A N 1
ATOM 653 C CA . GLY A 1 85 ? 1.329 7.656 3.607 1.00 79.38 85 GLY A CA 1
ATOM 654 C C . GLY A 1 85 ? 0.020 6.862 3.497 1.00 79.38 85 GLY A C 1
ATOM 655 O O . GLY A 1 85 ? -0.856 6.997 4.353 1.00 79.38 85 GLY A O 1
ATOM 656 N N . LEU A 1 86 ? -0.103 5.985 2.492 1.00 82.50 86 LEU A N 1
ATOM 657 C CA . LEU A 1 86 ? -1.265 5.095 2.353 1.00 82.50 86 LEU A CA 1
ATOM 658 C C . LEU A 1 86 ? -1.384 4.107 3.520 1.00 82.50 86 LEU A C 1
ATOM 660 O O . LEU A 1 86 ? -2.483 3.903 4.040 1.00 82.50 86 LEU A O 1
ATOM 664 N N . LEU A 1 87 ? -0.266 3.518 3.950 1.00 84.56 87 LEU A N 1
ATOM 665 C CA . LEU A 1 87 ? -0.261 2.566 5.057 1.00 84.56 87 LEU A CA 1
ATOM 666 C C . LEU A 1 87 ? -0.504 3.255 6.412 1.00 84.56 87 LEU A C 1
ATOM 668 O O . LEU A 1 87 ? -1.283 2.738 7.208 1.00 84.56 87 LEU A O 1
ATOM 672 N N . VAL A 1 88 ? 0.052 4.452 6.645 1.00 80.56 88 VAL A N 1
ATOM 673 C CA . VAL A 1 88 ? -0.275 5.277 7.827 1.00 80.56 88 VAL A CA 1
ATOM 674 C C . VAL A 1 88 ? -1.776 5.546 7.881 1.00 80.56 88 VAL A C 1
ATOM 676 O O . VAL A 1 88 ? -2.405 5.336 8.916 1.00 80.56 88 VAL A O 1
ATOM 679 N N . ARG A 1 89 ? -2.380 5.952 6.758 1.00 82.75 89 ARG A N 1
ATOM 680 C CA . ARG A 1 89 ? -3.827 6.178 6.679 1.00 82.75 89 ARG A CA 1
ATOM 681 C C . ARG A 1 89 ? -4.620 4.908 6.988 1.00 82.75 89 ARG A C 1
ATOM 683 O O . ARG A 1 89 ? -5.585 4.972 7.744 1.00 82.75 89 ARG A O 1
ATOM 690 N N . ALA A 1 90 ? -4.211 3.765 6.439 1.00 85.06 90 ALA A N 1
ATOM 691 C CA . ALA A 1 90 ? -4.870 2.490 6.699 1.00 85.06 90 ALA A CA 1
ATOM 692 C C . ALA A 1 90 ? -4.772 2.068 8.175 1.00 85.06 90 ALA A C 1
ATOM 694 O O . ALA A 1 90 ? -5.767 1.614 8.737 1.00 85.06 90 ALA A O 1
ATOM 695 N N . TYR A 1 91 ? -3.620 2.261 8.827 1.00 84.94 91 TYR A N 1
ATOM 696 C CA . TYR A 1 91 ? -3.471 2.010 10.261 1.00 84.94 91 TYR A CA 1
ATOM 697 C C . TYR A 1 91 ? -4.344 2.939 11.106 1.00 84.94 91 TYR A C 1
ATOM 699 O O . TYR A 1 91 ? -5.052 2.457 11.989 1.00 84.94 91 TYR A O 1
ATOM 707 N N . THR A 1 92 ? -4.370 4.240 10.807 1.00 79.75 92 THR A N 1
ATOM 708 C CA . THR A 1 92 ? -5.217 5.208 11.520 1.00 79.75 92 THR A CA 1
ATOM 709 C C . THR A 1 92 ? -6.704 4.877 11.375 1.00 79.75 92 THR A C 1
ATOM 711 O O . THR A 1 92 ? -7.422 4.816 12.369 1.00 79.75 92 THR A O 1
ATOM 714 N N . GLU A 1 93 ? -7.172 4.588 10.155 1.00 84.75 93 GLU A N 1
ATOM 715 C CA . GLU A 1 93 ? -8.567 4.200 9.881 1.00 84.75 93 GLU A CA 1
ATOM 716 C C . GLU A 1 93 ? -8.942 2.815 10.454 1.00 84.75 93 GLU A C 1
ATOM 718 O O . GLU A 1 93 ? -10.123 2.458 10.520 1.00 84.75 93 GLU A O 1
ATOM 723 N N . HIS A 1 94 ? -7.951 2.018 10.859 1.00 90.75 94 HIS A N 1
ATOM 724 C CA . HIS A 1 94 ? -8.132 0.726 11.518 1.00 90.75 94 HIS A CA 1
ATOM 725 C C . HIS A 1 94 ? -7.804 0.757 13.018 1.00 90.75 94 HIS A C 1
ATOM 727 O O . HIS A 1 94 ? -7.669 -0.302 13.621 1.00 90.75 94 HIS A O 1
ATOM 733 N N . GLU A 1 95 ? -7.678 1.946 13.615 1.00 88.69 95 GLU A N 1
ATOM 734 C CA . GLU A 1 95 ? -7.408 2.145 15.049 1.00 88.69 95 GLU A CA 1
ATOM 735 C C . GLU A 1 95 ? -6.066 1.551 15.532 1.00 88.69 95 GLU A C 1
ATOM 737 O O . GLU A 1 95 ? -5.820 1.423 16.729 1.00 88.69 95 GLU A O 1
ATOM 742 N N . ARG A 1 96 ? -5.140 1.259 14.609 1.00 88.25 96 ARG A N 1
ATOM 743 C CA . ARG A 1 96 ? -3.769 0.804 14.893 1.00 88.25 96 ARG A CA 1
ATOM 744 C C . ARG A 1 96 ? -2.831 2.001 15.073 1.00 88.25 96 ARG A C 1
ATOM 746 O O . ARG A 1 96 ? -1.880 2.192 14.320 1.00 88.25 96 ARG A O 1
ATOM 753 N N . LEU A 1 97 ? -3.139 2.854 16.048 1.00 84.12 97 LEU A N 1
ATOM 754 C CA . LEU A 1 97 ? -2.487 4.162 16.208 1.00 84.12 97 LEU A CA 1
ATOM 755 C C . LEU A 1 97 ? -0.988 4.064 16.531 1.00 84.12 97 LEU A C 1
ATOM 757 O O . LEU A 1 97 ? -0.207 4.871 16.033 1.00 84.12 97 LEU A O 1
ATO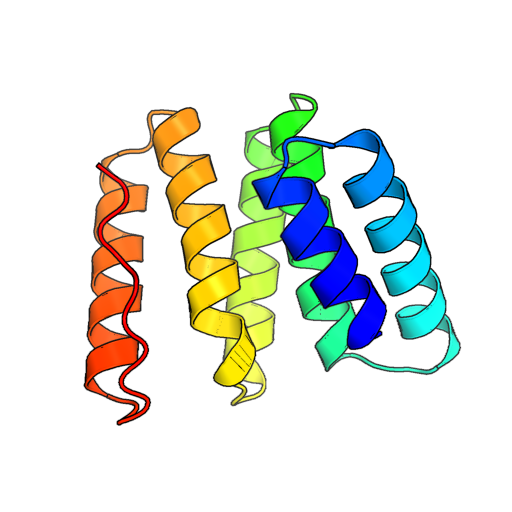M 761 N N . GLU A 1 98 ? -0.574 3.060 17.308 1.00 86.50 98 GLU A N 1
ATOM 762 C CA . GLU A 1 98 ? 0.844 2.829 17.626 1.00 86.50 98 GLU A CA 1
ATOM 763 C C . GLU A 1 98 ? 1.654 2.472 16.370 1.00 86.50 98 GLU A C 1
ATOM 765 O O . GLU A 1 98 ? 2.742 3.010 16.152 1.00 86.50 98 GLU A O 1
ATOM 770 N N . ASP A 1 99 ? 1.087 1.629 15.502 1.00 84.44 99 ASP A N 1
ATOM 771 C CA . ASP A 1 99 ? 1.697 1.258 14.225 1.00 84.44 99 ASP A CA 1
ATOM 772 C C . ASP A 1 99 ? 1.745 2.455 13.264 1.00 84.44 99 ASP A C 1
ATOM 774 O O . ASP A 1 99 ? 2.758 2.684 12.600 1.00 84.44 99 ASP A O 1
ATOM 778 N N . ALA A 1 100 ? 0.682 3.269 13.233 1.00 76.06 100 ALA A N 1
ATOM 779 C CA . ALA A 1 100 ? 0.640 4.505 12.454 1.00 76.06 100 ALA A CA 1
ATOM 780 C C . ALA A 1 100 ? 1.734 5.491 12.890 1.00 76.06 100 ALA A C 1
ATOM 782 O O . ALA A 1 100 ? 2.415 6.076 12.046 1.00 76.06 100 ALA A O 1
ATOM 783 N N . GLU A 1 101 ? 1.938 5.664 14.197 1.00 77.88 101 GLU A N 1
ATOM 784 C CA . GLU A 1 101 ? 2.950 6.574 14.728 1.00 77.88 101 GLU A CA 1
ATOM 785 C C . GLU A 1 101 ? 4.376 6.063 14.490 1.00 77.88 101 GLU A C 1
ATOM 787 O O . GLU A 1 101 ? 5.251 6.839 14.095 1.00 77.88 101 GLU A O 1
ATOM 792 N N . ALA A 1 102 ? 4.615 4.763 14.677 1.00 83.50 102 ALA A N 1
ATOM 793 C CA . ALA A 1 102 ? 5.899 4.148 14.361 1.00 83.50 102 ALA A CA 1
ATOM 794 C C . ALA A 1 102 ? 6.253 4.318 12.877 1.00 83.50 102 ALA A C 1
ATOM 796 O O . ALA A 1 102 ? 7.376 4.710 12.548 1.00 83.50 102 ALA A O 1
ATOM 797 N N . LEU A 1 103 ? 5.280 4.096 11.991 1.00 79.88 103 LEU A N 1
ATOM 798 C CA . LEU A 1 103 ? 5.467 4.229 10.553 1.00 79.88 103 LEU A CA 1
ATOM 799 C C . LEU A 1 103 ? 5.654 5.689 10.117 1.00 79.88 103 LEU A C 1
ATOM 801 O O . LEU A 1 103 ? 6.472 5.966 9.239 1.00 79.88 103 LEU A O 1
ATOM 805 N N . ARG A 1 104 ? 4.954 6.636 10.756 1.00 73.25 104 ARG A N 1
ATOM 806 C CA . ARG A 1 104 ? 5.148 8.073 10.521 1.00 73.25 104 ARG A CA 1
ATOM 807 C C . ARG A 1 104 ? 6.569 8.509 10.870 1.00 73.25 104 ARG A C 1
ATOM 809 O O . ARG A 1 104 ? 7.214 9.136 10.041 1.00 73.25 104 ARG A O 1
ATOM 816 N N . ARG A 1 105 ? 7.095 8.096 12.031 1.00 76.31 105 ARG A N 1
ATOM 817 C CA . ARG A 1 105 ? 8.494 8.380 12.405 1.00 76.31 105 ARG A CA 1
ATOM 818 C C . ARG A 1 105 ? 9.481 7.831 11.379 1.00 76.31 105 ARG A C 1
ATOM 820 O O . ARG A 1 105 ? 10.414 8.524 10.997 1.00 76.31 105 ARG A O 1
ATOM 827 N N . GLN A 1 106 ? 9.243 6.617 10.880 1.00 74.00 106 GLN A N 1
ATOM 828 C CA . GLN A 1 106 ? 10.074 6.047 9.821 1.00 74.00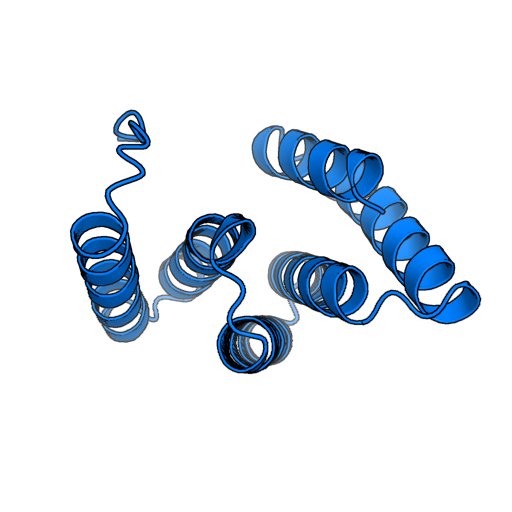 106 GLN A CA 1
ATOM 829 C C . GLN A 1 106 ? 10.022 6.884 8.531 1.00 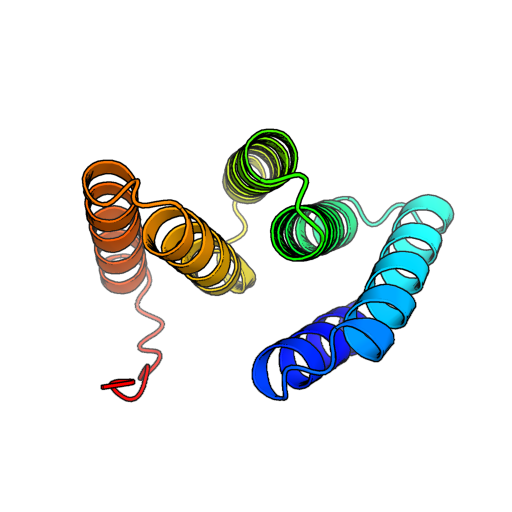74.00 106 GLN A C 1
ATOM 831 O O . GLN A 1 106 ? 11.045 7.042 7.865 1.00 74.00 106 GLN A O 1
ATOM 836 N N . ALA A 1 107 ? 8.851 7.406 8.158 1.00 68.88 107 ALA A N 1
ATOM 837 C CA . ALA A 1 107 ? 8.709 8.286 7.001 1.00 68.88 107 ALA A CA 1
ATOM 838 C C . ALA A 1 107 ? 9.457 9.616 7.196 1.00 68.88 107 ALA A C 1
ATOM 840 O O . ALA A 1 107 ? 10.160 10.047 6.282 1.00 68.88 107 ALA A O 1
ATOM 841 N N . ASP A 1 108 ? 9.364 10.211 8.388 1.00 67.44 108 ASP A N 1
ATOM 842 C CA . ASP A 1 108 ? 10.057 11.452 8.748 1.00 67.44 108 ASP A CA 1
ATOM 843 C C . ASP A 1 108 ? 11.585 11.274 8.723 1.00 67.44 108 ASP A C 1
ATOM 845 O O . ASP A 1 108 ? 12.296 12.085 8.129 1.00 67.44 108 ASP A O 1
ATOM 849 N N . ASP A 1 109 ? 12.098 10.171 9.278 1.00 70.25 109 ASP A N 1
ATOM 850 C CA . ASP A 1 109 ? 13.529 9.843 9.260 1.00 70.25 109 ASP A CA 1
ATOM 851 C C . ASP A 1 109 ? 14.057 9.657 7.829 1.00 70.25 109 ASP A C 1
ATOM 853 O O . ASP A 1 109 ? 15.162 10.094 7.501 1.00 70.25 109 ASP A O 1
ATOM 857 N N . LEU A 1 110 ? 13.267 9.036 6.947 1.00 66.38 110 LEU A N 1
ATOM 858 C CA . LEU A 1 110 ? 13.625 8.860 5.535 1.00 66.38 110 LEU A CA 1
ATOM 859 C C . LEU A 1 110 ? 13.612 10.184 4.764 1.00 66.38 110 LEU A C 1
ATOM 861 O O . LEU A 1 110 ? 14.477 10.396 3.914 1.00 66.38 110 LEU A O 1
ATOM 865 N N . ALA A 1 111 ? 12.658 11.067 5.060 1.00 60.16 111 ALA A N 1
ATOM 866 C CA . ALA A 1 111 ? 12.593 12.407 4.483 1.00 60.16 111 ALA A CA 1
ATOM 867 C C . ALA A 1 111 ? 13.730 13.311 4.986 1.00 60.16 111 ALA A C 1
ATOM 869 O O . ALA A 1 111 ? 14.185 14.188 4.261 1.00 60.16 111 ALA A O 1
ATOM 870 N N . ALA A 1 112 ? 14.218 13.092 6.210 1.00 62.28 112 ALA A N 1
ATOM 871 C CA . ALA A 1 112 ? 15.385 13.791 6.738 1.00 62.28 112 ALA A CA 1
ATOM 872 C C . ALA A 1 112 ? 16.710 13.281 6.135 1.00 62.28 112 ALA A C 1
ATOM 874 O O . ALA A 1 112 ? 17.650 14.059 5.985 1.00 62.28 112 ALA A O 1
ATOM 875 N N . GLN A 1 113 ? 16.795 11.988 5.797 1.00 64.25 113 GLN A N 1
ATOM 876 C CA . GLN A 1 113 ? 17.996 11.357 5.227 1.00 64.25 113 GLN A CA 1
ATOM 877 C C . GLN A 1 113 ? 18.152 11.585 3.719 1.00 64.25 113 GLN A C 1
ATOM 879 O O . GLN A 1 113 ? 19.272 11.716 3.229 1.00 64.25 113 GLN A O 1
ATOM 884 N N . ASN A 1 114 ? 17.045 11.634 2.978 1.00 56.16 114 ASN A N 1
ATOM 885 C CA . ASN A 1 114 ? 17.046 12.002 1.570 1.00 56.16 114 ASN A CA 1
ATOM 886 C C . ASN A 1 114 ? 16.804 13.511 1.488 1.00 56.16 114 ASN A C 1
ATOM 888 O O . ASN A 1 114 ? 15.691 13.943 1.747 1.00 56.16 114 ASN A O 1
ATOM 892 N N . GLU A 1 115 ? 17.788 14.319 1.082 1.00 45.19 115 GLU A N 1
ATOM 893 C CA . GLU A 1 115 ? 17.669 15.783 0.873 1.00 45.19 115 GLU A CA 1
ATOM 894 C C . GLU A 1 115 ? 16.583 16.214 -0.158 1.00 45.19 115 GLU A C 1
ATOM 896 O O . GLU A 1 115 ? 16.544 17.360 -0.607 1.00 45.19 115 GLU A O 1
ATOM 901 N N . GLU A 1 116 ? 15.660 15.329 -0.539 1.00 45.16 116 GLU A N 1
ATOM 902 C CA . GLU A 1 116 ? 14.432 15.643 -1.258 1.00 45.16 116 GLU A CA 1
ATOM 903 C C . GLU A 1 116 ? 13.399 16.252 -0.302 1.00 45.16 116 GLU A C 1
ATOM 905 O O . GLU A 1 116 ? 12.460 15.618 0.178 1.00 45.16 116 GLU A O 1
ATOM 910 N N . ARG A 1 117 ? 13.589 17.545 -0.048 1.00 42.78 117 ARG A N 1
ATOM 911 C CA . ARG A 1 117 ? 12.662 18.438 0.646 1.00 42.78 117 ARG A CA 1
ATOM 912 C C . ARG A 1 117 ? 11.326 18.523 -0.112 1.00 42.78 117 ARG A C 1
ATOM 914 O O . ARG A 1 117 ? 11.097 19.470 -0.860 1.00 42.78 117 ARG A O 1
ATOM 921 N N . TRP A 1 118 ? 10.429 17.557 0.074 1.00 46.22 118 TRP A N 1
ATOM 922 C CA . TRP A 1 118 ? 9.045 17.663 -0.396 1.00 46.22 118 TRP A CA 1
ATOM 923 C C . TRP A 1 118 ? 8.159 18.240 0.707 1.00 46.22 118 TRP A C 1
ATOM 925 O O . TRP A 1 118 ? 7.931 17.626 1.745 1.00 46.22 118 TRP A O 1
ATOM 935 N N . HIS A 1 119 ? 7.665 19.456 0.466 1.00 35.19 119 HIS A N 1
ATOM 936 C CA . HIS A 1 119 ? 6.635 20.107 1.266 1.00 35.19 119 HIS A CA 1
ATOM 937 C C . HIS A 1 119 ? 5.335 19.300 1.183 1.00 35.19 119 HIS A C 1
ATOM 939 O O . HIS A 1 119 ? 4.563 19.458 0.238 1.00 35.19 119 HIS A O 1
ATOM 945 N N . ILE A 1 120 ? 5.071 18.459 2.178 1.00 40.38 120 ILE A N 1
ATOM 946 C CA . ILE A 1 120 ? 3.706 18.015 2.439 1.00 40.38 120 ILE A CA 1
ATOM 947 C C . ILE A 1 120 ? 3.039 19.190 3.155 1.00 40.38 120 ILE A C 1
ATOM 949 O O . ILE A 1 120 ? 3.402 19.532 4.279 1.00 40.38 120 ILE A O 1
ATOM 953 N N . VAL A 1 121 ? 2.138 19.880 2.452 1.00 39.06 121 VAL A N 1
ATOM 954 C CA . VAL A 1 121 ? 1.194 20.801 3.087 1.00 39.06 121 VAL A CA 1
ATOM 955 C C . VAL A 1 121 ? 0.432 19.994 4.130 1.00 39.06 121 VAL A C 1
ATOM 957 O O . VAL A 1 121 ? -0.165 18.970 3.806 1.00 39.06 121 VAL A O 1
ATOM 960 N N . ASP A 1 122 ? 0.527 20.464 5.366 1.00 37.66 122 ASP A N 1
ATOM 961 C CA . ASP A 1 122 ? -0.182 19.994 6.548 1.00 37.66 122 ASP A CA 1
ATOM 962 C C . ASP A 1 122 ? -1.669 19.786 6.204 1.00 37.66 122 ASP A C 1
ATOM 964 O O . ASP A 1 122 ? -2.391 20.743 5.907 1.00 37.66 122 ASP A O 1
ATOM 968 N N . LEU A 1 123 ? -2.112 18.529 6.146 1.00 33.97 123 LEU A N 1
ATOM 969 C CA . LEU A 1 123 ? -3.526 18.184 6.010 1.00 33.97 123 LEU A CA 1
ATOM 970 C C . LEU A 1 123 ? -4.081 18.034 7.426 1.00 33.97 123 LEU A C 1
ATOM 972 O O . LEU A 1 123 ? -4.031 16.947 8.003 1.00 33.97 123 LEU A O 1
ATOM 976 N N . GLY A 1 124 ? -4.519 19.168 7.979 1.00 35.44 124 GLY A N 1
ATOM 977 C CA . GLY A 1 124 ? -5.303 19.239 9.215 1.00 35.44 124 GLY A CA 1
ATOM 978 C C . GLY A 1 124 ? -6.725 18.712 9.074 1.00 35.44 124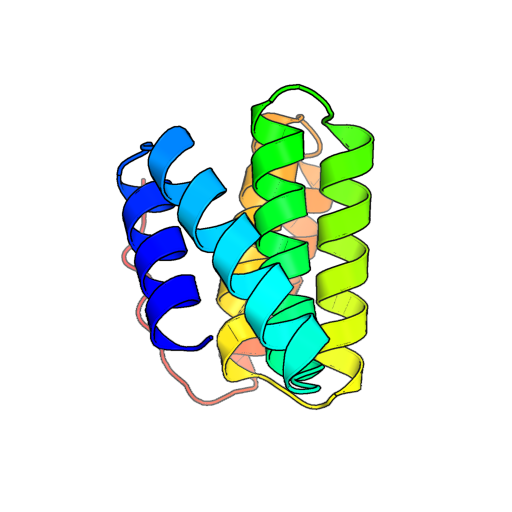 GLY A C 1
ATOM 979 O O . GLY A 1 124 ? -7.165 18.428 7.934 1.00 35.44 124 GLY A O 1
#

Sequence (124 aa):
AFVTVHAGMLHLMANDTAAARAETDYALSVCHEHGYPFWQTVALGLDGFLRFRAGAKESGIAQMEQALVTYADRGAALWRPWLLGLLVRAYTEHERLEDAEALRRQADDLAAQNEERWHIVDLG